Protein AF-M0IIN1-F1 (afdb_monomer_lite)

Sequence (81 aa):
MVNAVFVVATAVGLGCFVFGARLLKSGAAARRVARSDDPEFVLDPTREDPPDDDIDATDLERGFMLLVFGGLALVFAAISL

Foldseek 3Di:
DDDPLLVVLLVLLVVLLVVLVVLVVVLVVVVVVVQVPPPVCVVDVPDPDRPPSPRPVVSNVSSVVSNVSSVVSNVSSVVVD

pLDDT: mean 79.79, std 13.65, range [57.66, 96.31]

Secondary structure (DSSP, 8-state):
---HHHHHHHHHHHHHHHHHHHHHHHHHHHHHHHHHH-HHHHH-TT-SS-------HHHHHHHHHHHHHHHHHHHHHHHT-

Organism: NCBI:txid662479

Radius of gyration: 18.84 Å; chains: 1; bounding box: 46×16×50 Å

Structure (mmCIF, N/CA/C/O backbone):
data_AF-M0IIN1-F1
#
_entry.id   AF-M0IIN1-F1
#
loop_
_atom_site.group_PDB
_atom_site.id
_atom_site.type_symbol
_atom_site.label_atom_id
_atom_site.label_alt_id
_atom_site.label_comp_id
_atom_site.label_asym_id
_atom_site.label_entity_id
_atom_site.label_seq_id
_atom_site.pdbx_PDB_ins_code
_atom_site.Cartn_x
_atom_site.Cartn_y
_atom_site.Cartn_z
_atom_site.occupancy
_atom_site.B_iso_or_equiv
_atom_site.auth_seq_id
_atom_site.auth_comp_id
_atom_site.auth_asym_id
_atom_site.auth_atom_id
_atom_site.pdbx_PDB_model_num
ATOM 1 N N . MET A 1 1 ? -11.087 -0.931 22.979 1.00 66.69 1 MET A N 1
ATOM 2 C CA . MET A 1 1 ? -12.315 -1.706 22.635 1.00 66.69 1 MET A CA 1
ATOM 3 C C . MET A 1 1 ? -12.386 -1.699 21.124 1.00 66.69 1 MET A C 1
ATOM 5 O O . MET A 1 1 ? -12.345 -0.615 20.568 1.00 66.69 1 MET A O 1
ATOM 9 N N . VAL A 1 2 ? -12.451 -2.847 20.445 1.00 79.19 2 VAL A N 1
ATOM 10 C CA . VAL A 1 2 ? -12.432 -2.846 18.970 1.00 79.19 2 VAL A CA 1
ATOM 11 C C . VAL A 1 2 ? -13.711 -2.188 18.442 1.00 79.19 2 VAL A C 1
ATOM 13 O O . VAL A 1 2 ? -14.805 -2.702 18.669 1.00 79.19 2 VAL A O 1
ATOM 16 N N . ASN A 1 3 ? -13.576 -1.042 17.770 1.00 89.88 3 ASN A N 1
ATOM 17 C CA . ASN A 1 3 ? -14.685 -0.311 17.156 1.00 89.88 3 ASN A CA 1
ATOM 18 C C . ASN A 1 3 ? -14.686 -0.488 15.625 1.00 89.88 3 ASN A C 1
ATOM 20 O O . ASN A 1 3 ? -13.741 -1.010 15.031 1.00 89.88 3 ASN A O 1
ATOM 24 N N . ALA A 1 4 ? -15.764 -0.053 14.971 1.00 90.75 4 ALA A N 1
ATOM 25 C CA . ALA A 1 4 ? -15.900 -0.178 13.520 1.00 90.75 4 ALA A CA 1
ATOM 26 C C . ALA A 1 4 ? -14.817 0.602 12.751 1.00 90.75 4 ALA A C 1
ATOM 28 O O . ALA A 1 4 ? -14.361 0.143 11.706 1.00 90.75 4 ALA A O 1
ATOM 29 N N . VAL A 1 5 ? -14.377 1.747 13.286 1.00 89.56 5 VAL A N 1
ATOM 30 C CA . VAL A 1 5 ? -13.336 2.587 12.674 1.00 89.56 5 VAL A CA 1
ATOM 31 C C . VAL A 1 5 ? -12.020 1.819 12.593 1.00 89.56 5 VAL A C 1
ATOM 33 O O . VAL A 1 5 ? -11.433 1.746 11.519 1.00 89.56 5 VAL A O 1
ATOM 36 N N . PHE A 1 6 ? -11.617 1.162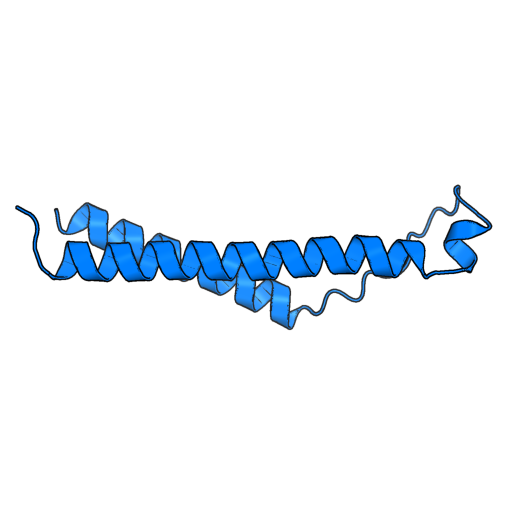 13.680 1.00 92.44 6 PHE A N 1
ATOM 37 C CA . PHE A 1 6 ? -10.419 0.332 13.746 1.00 92.44 6 PHE A CA 1
ATOM 38 C C . PHE A 1 6 ? -10.429 -0.770 12.684 1.00 92.44 6 PHE A C 1
ATOM 40 O O . PHE A 1 6 ? -9.450 -0.951 11.960 1.00 92.44 6 PHE A O 1
ATOM 47 N N . VAL A 1 7 ? -11.545 -1.498 12.567 1.00 93.56 7 VAL A N 1
ATOM 48 C CA . VAL A 1 7 ? -11.677 -2.621 11.627 1.00 93.56 7 VAL A CA 1
ATOM 49 C C . VAL A 1 7 ? -11.578 -2.136 10.181 1.00 93.56 7 VAL A C 1
ATOM 51 O O . VAL A 1 7 ? -10.800 -2.686 9.401 1.00 93.56 7 VAL A O 1
ATOM 54 N N . VAL A 1 8 ? -12.326 -1.087 9.828 1.00 94.12 8 VAL A N 1
ATOM 55 C CA . VAL A 1 8 ? -12.335 -0.540 8.463 1.00 94.12 8 VAL A CA 1
ATOM 56 C C . VAL A 1 8 ? -10.976 0.052 8.110 1.00 94.12 8 VAL A C 1
ATOM 58 O O . VAL A 1 8 ? -10.426 -0.265 7.058 1.00 94.12 8 VAL A O 1
ATOM 61 N N . ALA A 1 9 ? -10.400 0.862 8.997 1.00 92.56 9 ALA A N 1
ATOM 62 C CA . ALA A 1 9 ? -9.119 1.514 8.766 1.00 92.56 9 ALA A CA 1
ATOM 63 C C . ALA A 1 9 ? -7.977 0.493 8.620 1.00 92.56 9 ALA A C 1
ATOM 65 O O . ALA A 1 9 ? -7.121 0.642 7.749 1.00 92.56 9 ALA A O 1
ATOM 66 N N . THR A 1 10 ? -8.012 -0.600 9.389 1.00 93.94 10 THR A N 1
ATOM 67 C CA . THR A 1 10 ? -7.039 -1.695 9.273 1.00 93.94 10 THR A CA 1
ATOM 68 C C . THR A 1 10 ? -7.202 -2.466 7.963 1.00 93.94 10 THR A C 1
ATOM 70 O O . THR A 1 10 ? -6.214 -2.721 7.275 1.00 93.94 10 THR A O 1
ATOM 73 N N . ALA A 1 11 ? -8.435 -2.812 7.580 1.00 95.94 11 ALA A N 1
ATOM 74 C CA . ALA A 1 11 ? -8.709 -3.529 6.335 1.00 95.94 11 ALA A CA 1
ATOM 75 C C . ALA A 1 11 ? -8.304 -2.708 5.099 1.00 95.94 11 ALA A C 1
ATOM 77 O O . ALA A 1 11 ? -7.635 -3.225 4.203 1.00 95.94 11 ALA A O 1
ATOM 78 N N . VAL A 1 12 ? -8.659 -1.419 5.075 1.00 95.44 12 VAL A N 1
ATOM 79 C CA . VAL A 1 12 ? -8.282 -0.492 3.999 1.00 95.44 12 VAL A CA 1
ATOM 80 C C . VAL A 1 12 ? -6.771 -0.281 3.979 1.00 95.44 12 VAL A C 1
ATOM 82 O O . VAL A 1 12 ? -6.157 -0.418 2.923 1.00 95.44 12 VAL A O 1
ATOM 85 N N . GLY A 1 13 ? -6.159 -0.026 5.139 1.00 94.69 13 GLY A N 1
ATOM 86 C CA . GLY A 1 13 ? -4.718 0.179 5.262 1.00 94.69 13 GLY A CA 1
ATOM 87 C C . GLY A 1 13 ? -3.910 -0.993 4.715 1.00 94.69 13 GLY A C 1
ATOM 88 O O . GLY A 1 13 ? -3.061 -0.815 3.840 1.00 94.69 13 GLY A O 1
ATOM 89 N N . LEU A 1 14 ? -4.232 -2.211 5.159 1.00 95.25 14 LEU A N 1
ATOM 90 C CA . LEU A 1 14 ? -3.596 -3.433 4.664 1.00 95.25 14 LEU A CA 1
ATOM 91 C C . LEU A 1 14 ? -3.863 -3.663 3.174 1.00 95.25 14 LEU A C 1
ATOM 93 O O . LEU A 1 14 ? -2.944 -4.036 2.446 1.00 95.25 14 LEU A O 1
ATOM 97 N N . GLY A 1 15 ? -5.088 -3.411 2.705 1.00 94.94 15 GLY A N 1
ATOM 98 C CA . GLY A 1 15 ? -5.432 -3.506 1.288 1.00 94.94 15 GLY A CA 1
ATOM 99 C C . GLY A 1 15 ? -4.537 -2.612 0.431 1.00 94.94 15 GLY A C 1
ATOM 100 O O . GLY A 1 15 ? -3.879 -3.094 -0.491 1.00 94.94 15 GLY A O 1
ATOM 101 N N . CYS A 1 16 ? -4.439 -1.331 0.781 1.00 94.56 16 CYS A N 1
ATOM 102 C CA . CYS A 1 16 ? -3.582 -0.368 0.098 1.00 94.56 16 CYS A CA 1
ATOM 103 C C . CYS A 1 16 ? -2.106 -0.799 0.086 1.00 94.56 16 CYS A C 1
ATOM 105 O O . CYS A 1 16 ? -1.470 -0.735 -0.964 1.00 94.56 16 CYS A O 1
ATOM 107 N N . PHE A 1 17 ? -1.579 -1.326 1.197 1.00 89.94 17 PHE A N 1
ATOM 108 C CA . PHE A 1 17 ? -0.217 -1.870 1.238 1.00 89.94 17 PHE A CA 1
ATOM 109 C C . PHE A 1 17 ? -0.023 -3.065 0.299 1.00 89.94 17 PHE A C 1
ATOM 111 O O . PHE A 1 17 ? 0.969 -3.115 -0.426 1.00 89.94 17 PHE A O 1
ATOM 118 N N . VAL A 1 18 ? -0.963 -4.015 0.274 1.00 93.31 18 VAL A N 1
ATOM 119 C CA . VAL A 1 18 ? -0.881 -5.195 -0.603 1.00 93.31 18 VAL A CA 1
ATOM 120 C C . VAL A 1 18 ? -0.918 -4.787 -2.075 1.00 93.31 18 VAL A C 1
ATOM 122 O O . VAL A 1 18 ? -0.109 -5.278 -2.864 1.00 93.31 18 VAL A O 1
ATOM 125 N N . PHE A 1 19 ? -1.825 -3.888 -2.460 1.00 91.38 19 PHE A N 1
ATOM 126 C CA . PHE A 1 19 ? -1.930 -3.425 -3.845 1.00 91.38 19 PHE A CA 1
ATOM 127 C C . PHE A 1 19 ? -0.746 -2.542 -4.255 1.00 91.38 19 PHE A C 1
ATOM 129 O O . PHE A 1 19 ? -0.173 -2.769 -5.320 1.00 91.38 19 PHE A O 1
ATOM 136 N N . GLY A 1 20 ? -0.314 -1.615 -3.394 1.00 87.75 20 GLY A N 1
ATOM 137 C CA . GLY A 1 20 ? 0.865 -0.780 -3.634 1.00 87.75 20 GLY A CA 1
ATOM 138 C C . GLY A 1 20 ? 2.138 -1.615 -3.787 1.00 87.75 20 GLY A C 1
ATOM 139 O O . GLY A 1 20 ? 2.870 -1.461 -4.762 1.00 87.75 20 GLY A O 1
ATOM 140 N N . ALA A 1 21 ? 2.360 -2.590 -2.898 1.00 87.06 21 ALA A N 1
ATOM 141 C CA . ALA A 1 21 ? 3.498 -3.503 -2.994 1.00 87.06 21 ALA A CA 1
ATOM 142 C C . ALA A 1 21 ? 3.456 -4.370 -4.261 1.00 87.06 21 ALA A C 1
ATOM 144 O O . ALA A 1 21 ? 4.501 -4.643 -4.854 1.00 87.06 21 ALA A O 1
ATOM 145 N N . ARG A 1 22 ? 2.265 -4.800 -4.703 1.00 86.44 22 ARG A N 1
ATOM 146 C CA . ARG A 1 22 ? 2.110 -5.550 -5.959 1.00 86.44 22 ARG A CA 1
ATOM 147 C C . ARG A 1 22 ? 2.475 -4.709 -7.179 1.00 86.44 22 ARG A C 1
ATOM 149 O O . ARG A 1 22 ? 3.223 -5.218 -8.005 1.00 86.44 22 ARG A O 1
ATOM 156 N N . LEU A 1 23 ? 2.019 -3.458 -7.255 1.00 85.44 23 LEU A N 1
ATOM 157 C CA . LEU A 1 23 ? 2.351 -2.538 -8.354 1.00 85.44 23 LEU A CA 1
ATOM 158 C C . LEU A 1 23 ? 3.852 -2.232 -8.415 1.00 85.44 23 LEU A C 1
ATOM 160 O O . LEU A 1 23 ? 4.478 -2.300 -9.470 1.00 85.44 23 LEU A O 1
ATOM 164 N N . LEU A 1 24 ? 4.469 -1.982 -7.260 1.00 83.62 24 LEU A N 1
ATOM 165 C CA . LEU A 1 24 ? 5.911 -1.743 -7.196 1.00 83.62 24 LEU A CA 1
ATOM 166 C C . LEU A 1 24 ? 6.711 -2.995 -7.580 1.00 83.62 24 LEU A C 1
ATOM 168 O O . LEU A 1 24 ? 7.731 -2.902 -8.267 1.00 83.62 24 LEU A O 1
ATOM 172 N N . LYS A 1 25 ? 6.237 -4.181 -7.180 1.00 82.94 25 LYS A N 1
ATOM 173 C CA . LYS A 1 25 ? 6.856 -5.458 -7.550 1.00 82.94 25 LYS A CA 1
ATOM 174 C C . LYS A 1 25 ? 6.713 -5.758 -9.042 1.00 82.94 25 LYS A C 1
ATOM 176 O O . LYS A 1 25 ? 7.680 -6.243 -9.626 1.00 82.94 25 LYS A O 1
ATOM 181 N N . SER A 1 26 ? 5.563 -5.482 -9.661 1.00 74.81 26 SER A N 1
ATOM 182 C CA . SER A 1 26 ? 5.395 -5.6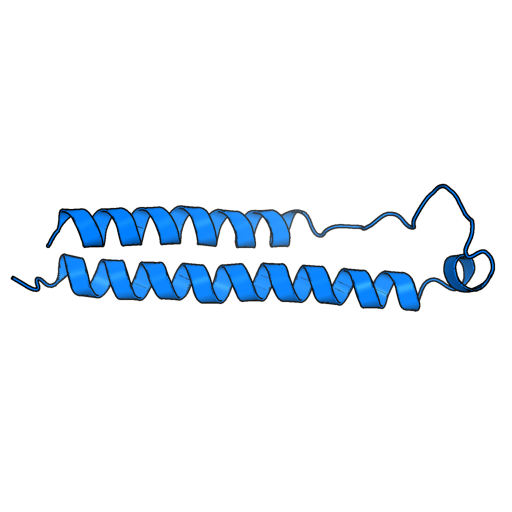48 -11.110 1.00 74.81 26 SER A CA 1
ATOM 183 C C . SER A 1 26 ? 6.295 -4.689 -11.883 1.00 74.81 26 SER A C 1
ATOM 185 O O . SER A 1 26 ? 6.981 -5.140 -12.793 1.00 74.81 26 SER A O 1
ATOM 187 N N . GLY A 1 27 ? 6.414 -3.427 -11.458 1.00 70.94 27 GLY A N 1
ATOM 188 C CA . GLY A 1 27 ? 7.361 -2.483 -12.064 1.00 70.94 27 GLY A CA 1
ATOM 189 C C . GLY A 1 27 ? 8.829 -2.900 -11.888 1.00 70.94 27 GLY A C 1
ATOM 190 O O . GLY A 1 27 ? 9.652 -2.744 -12.786 1.00 70.94 27 GLY A O 1
ATOM 191 N N . ALA A 1 28 ? 9.193 -3.490 -10.744 1.00 70.25 28 ALA A N 1
ATOM 192 C CA . ALA A 1 28 ? 10.528 -4.064 -10.547 1.00 70.25 28 ALA A CA 1
ATOM 193 C C . ALA A 1 28 ? 10.786 -5.306 -11.421 1.00 70.25 28 ALA A C 1
ATOM 195 O O . ALA A 1 28 ? 11.914 -5.520 -11.858 1.00 70.25 28 ALA A O 1
ATOM 196 N N . ALA A 1 29 ? 9.763 -6.127 -11.675 1.00 71.00 29 ALA A N 1
ATOM 197 C CA . ALA A 1 29 ? 9.865 -7.280 -12.566 1.00 71.00 29 ALA A CA 1
ATOM 198 C C . ALA A 1 29 ? 9.966 -6.853 -14.039 1.00 71.00 29 ALA A C 1
ATOM 200 O O . ALA A 1 29 ? 10.824 -7.372 -14.748 1.00 71.00 29 ALA A O 1
ATOM 201 N N . ALA A 1 30 ? 9.166 -5.871 -14.464 1.00 66.06 30 ALA A N 1
ATOM 202 C CA . ALA A 1 30 ? 9.209 -5.304 -15.810 1.00 66.06 30 ALA A CA 1
ATOM 203 C C . ALA A 1 30 ? 10.604 -4.758 -16.153 1.00 66.06 30 ALA A C 1
ATOM 205 O O . ALA A 1 30 ? 11.134 -5.086 -17.207 1.00 66.06 30 ALA A O 1
ATOM 206 N N . ARG A 1 31 ? 11.262 -4.060 -15.214 1.00 66.06 31 ARG A N 1
ATOM 207 C CA . ARG A 1 31 ? 12.655 -3.590 -15.371 1.00 66.06 31 ARG A CA 1
ATOM 208 C C . ARG A 1 31 ? 13.662 -4.704 -15.654 1.00 66.06 31 ARG A C 1
ATOM 210 O O . ARG A 1 31 ? 14.579 -4.530 -16.446 1.00 66.06 31 ARG A O 1
ATOM 217 N N . ARG A 1 32 ? 13.509 -5.867 -15.013 1.00 64.38 32 ARG A N 1
ATOM 218 C CA . ARG A 1 32 ? 14.406 -7.012 -15.254 1.00 64.38 32 ARG A CA 1
ATOM 219 C C . ARG A 1 32 ? 14.197 -7.617 -16.639 1.00 64.38 32 ARG A C 1
ATOM 221 O O . ARG A 1 32 ? 15.165 -8.073 -17.232 1.00 64.38 32 ARG A O 1
ATOM 228 N N . VAL A 1 33 ? 12.953 -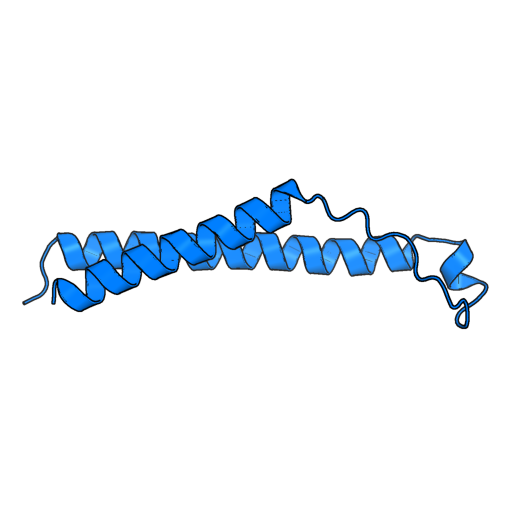7.635 -17.117 1.00 64.31 33 VAL A N 1
ATOM 229 C CA . VAL A 1 33 ? 12.600 -8.155 -18.444 1.00 64.31 33 VAL A CA 1
ATOM 230 C C . VAL A 1 33 ? 13.062 -7.192 -19.534 1.00 64.31 33 VAL A C 1
ATOM 232 O O . VAL A 1 33 ? 13.800 -7.615 -20.411 1.00 64.31 33 VAL A O 1
ATOM 235 N N . ALA A 1 34 ? 12.751 -5.897 -19.418 1.00 64.00 34 ALA A N 1
ATOM 236 C CA . ALA A 1 34 ? 13.183 -4.875 -20.375 1.00 64.00 34 ALA A CA 1
ATOM 237 C C . ALA A 1 34 ? 14.711 -4.864 -20.561 1.00 64.00 34 ALA A C 1
ATOM 239 O O . ALA A 1 34 ? 15.199 -4.839 -21.684 1.00 64.00 34 ALA A O 1
ATOM 240 N N . ARG A 1 35 ? 15.474 -5.007 -19.469 1.00 62.50 35 ARG A N 1
ATOM 241 C CA . ARG A 1 35 ? 16.940 -5.129 -19.519 1.00 62.50 35 ARG A CA 1
ATOM 242 C C . ARG A 1 35 ? 17.437 -6.416 -20.190 1.00 62.50 35 ARG A C 1
ATOM 244 O O . ARG A 1 35 ? 18.551 -6.445 -20.698 1.00 62.50 35 ARG A O 1
ATOM 251 N N . SER A 1 36 ? 16.660 -7.496 -20.127 1.00 62.69 36 SER A N 1
ATOM 252 C CA . SER A 1 36 ? 17.004 -8.780 -20.748 1.00 62.69 36 SER A CA 1
ATOM 253 C C . SER A 1 36 ? 16.670 -8.820 -22.239 1.00 62.69 36 SER A C 1
ATOM 255 O O . SER A 1 36 ? 17.317 -9.570 -22.965 1.00 62.69 36 SER A O 1
ATOM 257 N N . ASP A 1 37 ? 15.654 -8.071 -22.669 1.00 64.12 37 ASP A N 1
ATOM 258 C CA . ASP A 1 37 ? 15.200 -8.022 -24.063 1.00 64.12 37 ASP A CA 1
ATOM 259 C C . ASP A 1 37 ? 15.959 -6.979 -24.898 1.00 64.12 37 ASP A C 1
ATOM 261 O O . ASP A 1 37 ? 15.821 -6.977 -26.120 1.00 64.12 37 ASP A O 1
ATOM 265 N N . ASP A 1 38 ? 16.775 -6.122 -24.272 1.00 62.34 38 ASP A N 1
ATOM 266 C CA . ASP A 1 38 ? 17.635 -5.167 -24.969 1.00 62.34 38 ASP A CA 1
ATOM 267 C C . ASP A 1 38 ? 18.845 -5.884 -25.615 1.00 62.34 38 ASP A C 1
ATOM 269 O O . ASP A 1 38 ? 19.767 -6.320 -24.911 1.00 62.34 38 ASP A O 1
ATOM 273 N N . PRO A 1 39 ? 18.872 -6.029 -26.957 1.00 60.25 39 PRO A N 1
ATOM 274 C CA . PRO A 1 39 ? 19.918 -6.770 -27.653 1.00 60.25 39 PRO A CA 1
ATOM 275 C C . PRO A 1 39 ? 21.287 -6.090 -27.558 1.00 60.25 39 PRO A C 1
ATOM 277 O O . PRO A 1 39 ? 22.307 -6.763 -27.697 1.00 60.25 39 PRO A O 1
ATOM 280 N N . GLU A 1 40 ? 21.332 -4.778 -27.319 1.00 60.12 40 GLU A N 1
ATOM 281 C CA . GLU A 1 40 ? 22.575 -4.011 -27.249 1.00 60.12 40 GLU A CA 1
ATOM 282 C C . GLU A 1 40 ? 23.259 -4.196 -25.882 1.00 60.12 40 GLU A C 1
ATOM 284 O O . GLU A 1 40 ? 24.477 -4.373 -25.813 1.00 60.12 40 GLU A O 1
ATOM 289 N N . PHE A 1 41 ? 22.474 -4.303 -24.801 1.00 60.62 41 PHE A N 1
ATOM 290 C CA . PHE A 1 41 ? 22.956 -4.623 -23.448 1.00 60.62 41 PHE A CA 1
ATOM 291 C C . PHE A 1 41 ? 23.524 -6.050 -23.331 1.00 60.62 41 PHE A C 1
ATOM 293 O O . PHE A 1 41 ? 24.461 -6.298 -22.571 1.00 60.62 41 PHE A O 1
ATOM 300 N N . VAL A 1 42 ? 22.989 -7.003 -24.103 1.00 62.66 42 VAL A N 1
ATOM 301 C CA . VAL A 1 42 ? 23.511 -8.383 -24.173 1.00 62.66 42 VAL A CA 1
ATOM 302 C C . VAL A 1 42 ? 24.895 -8.439 -24.841 1.00 62.66 42 VAL A C 1
ATOM 304 O O . VAL A 1 42 ? 25.676 -9.349 -24.556 1.00 62.66 42 VAL A O 1
ATOM 307 N N . LEU A 1 43 ? 25.210 -7.478 -25.718 1.00 65.00 43 LEU A N 1
ATOM 308 C CA . LEU A 1 43 ? 26.437 -7.455 -26.520 1.00 65.00 43 LEU A CA 1
ATOM 309 C C . LEU A 1 43 ? 27.586 -6.665 -25.873 1.00 65.00 43 LEU A C 1
ATOM 311 O O . LEU A 1 43 ? 28.743 -7.022 -26.098 1.00 65.00 43 LEU A O 1
ATOM 315 N N . ASP A 1 44 ? 27.296 -5.653 -25.049 1.00 66.50 44 ASP A N 1
ATOM 316 C CA . ASP A 1 44 ? 28.299 -4.915 -24.265 1.00 66.50 44 ASP A CA 1
ATOM 317 C C . ASP A 1 44 ? 27.906 -4.831 -22.773 1.00 66.50 44 ASP A C 1
ATOM 319 O O . ASP A 1 44 ? 27.241 -3.884 -22.344 1.00 66.50 44 ASP A O 1
ATOM 323 N N . PRO A 1 45 ? 28.350 -5.798 -21.943 1.00 64.44 45 PRO A N 1
ATOM 324 C CA . PRO A 1 45 ? 28.032 -5.830 -20.517 1.00 64.44 45 PRO A CA 1
ATOM 325 C C . PRO A 1 45 ? 28.703 -4.714 -19.700 1.00 64.44 45 PRO A C 1
ATOM 327 O O . PRO A 1 45 ? 28.404 -4.573 -18.513 1.00 64.44 45 PRO A O 1
ATOM 330 N N . THR A 1 46 ? 29.643 -3.970 -20.292 1.00 68.88 46 THR A N 1
ATOM 331 C CA . THR A 1 46 ? 30.440 -2.928 -19.623 1.00 68.88 46 THR A CA 1
ATOM 332 C C . THR A 1 46 ? 30.010 -1.508 -19.966 1.00 68.88 46 THR A C 1
ATOM 334 O O . THR A 1 46 ? 30.604 -0.560 -19.452 1.00 68.88 46 THR A O 1
ATOM 337 N N . ARG A 1 47 ? 28.971 -1.352 -20.791 1.00 63.69 47 ARG A N 1
ATOM 338 C CA . ARG A 1 47 ? 28.401 -0.056 -21.160 1.00 63.69 47 ARG A CA 1
ATOM 339 C C . ARG A 1 47 ? 28.052 0.779 -19.915 1.00 63.69 47 ARG A C 1
ATOM 341 O O . ARG A 1 47 ? 27.316 0.324 -19.039 1.00 63.69 47 ARG A O 1
ATOM 348 N N . GLU A 1 48 ? 28.573 2.008 -19.867 1.00 60.94 48 GLU A N 1
ATOM 349 C CA . GLU A 1 48 ? 28.405 2.953 -18.747 1.00 60.94 48 GLU A CA 1
ATOM 350 C C . GLU A 1 48 ? 26.985 3.526 -18.631 1.00 60.94 48 GLU A C 1
AT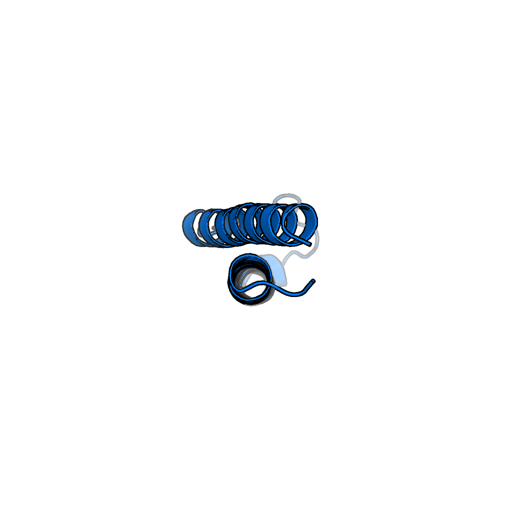OM 352 O O . GLU A 1 48 ? 26.545 3.809 -17.517 1.00 60.94 48 GLU A O 1
ATOM 357 N N . ASP A 1 49 ? 26.253 3.630 -19.743 1.00 58.62 49 ASP A N 1
ATOM 358 C CA . ASP A 1 49 ? 24.860 4.082 -19.757 1.00 58.62 49 ASP A CA 1
ATOM 359 C C . ASP A 1 49 ? 23.912 2.873 -19.737 1.00 58.62 49 ASP A C 1
ATOM 361 O O . ASP A 1 49 ? 23.696 2.255 -20.788 1.00 58.62 49 ASP A O 1
ATOM 365 N N . PRO A 1 50 ? 23.346 2.482 -18.578 1.00 57.66 50 PRO A N 1
ATOM 366 C CA . PRO A 1 50 ? 22.295 1.475 -18.554 1.00 57.66 50 PRO A CA 1
ATOM 367 C C . PRO A 1 50 ? 21.128 1.919 -19.452 1.00 57.66 50 PRO A C 1
ATOM 369 O O . PRO A 1 50 ? 20.916 3.122 -19.604 1.00 57.66 50 PRO A O 1
ATOM 372 N N . PRO A 1 51 ? 20.381 0.975 -20.052 1.00 60.66 51 PRO A N 1
ATOM 373 C CA . PRO A 1 51 ? 19.208 1.318 -20.850 1.00 60.66 51 PRO A CA 1
ATOM 374 C C . PRO A 1 51 ? 18.271 2.227 -20.052 1.00 60.66 51 PRO A C 1
ATOM 376 O O . PRO A 1 51 ? 18.117 2.024 -18.843 1.00 60.66 51 PRO A O 1
ATOM 379 N N . ASP A 1 52 ? 17.685 3.224 -20.723 1.00 61.62 52 ASP A N 1
ATOM 380 C CA . ASP A 1 52 ? 16.693 4.109 -20.116 1.00 61.62 52 ASP A CA 1
ATOM 381 C C . ASP A 1 52 ? 15.558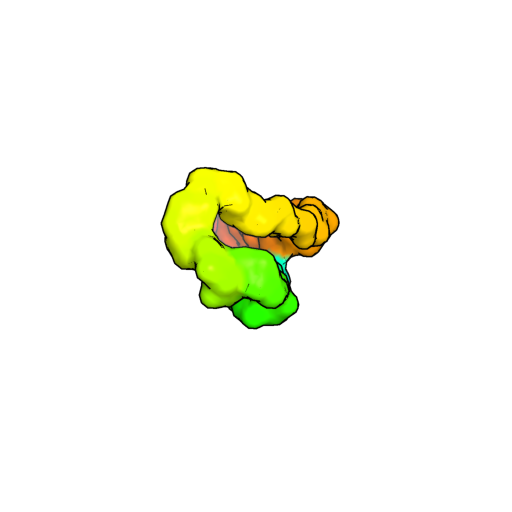 3.236 -19.574 1.00 61.62 52 ASP A C 1
ATOM 383 O O . ASP A 1 52 ? 14.793 2.617 -20.318 1.00 61.62 52 ASP A O 1
ATOM 387 N N . ASP A 1 53 ? 15.477 3.144 -18.247 1.00 59.56 53 ASP A N 1
ATOM 388 C CA . ASP A 1 53 ? 14.304 2.603 -17.590 1.00 59.56 53 ASP A CA 1
ATOM 389 C C . ASP A 1 53 ? 13.188 3.622 -17.863 1.00 59.56 53 ASP A C 1
ATOM 391 O O . ASP A 1 53 ? 13.041 4.589 -17.110 1.00 59.56 53 ASP A O 1
ATOM 395 N N . ASP A 1 54 ? 12.404 3.418 -18.927 1.00 58.50 54 ASP A N 1
ATOM 396 C CA . ASP A 1 54 ? 11.084 4.032 -19.097 1.00 58.50 54 ASP A CA 1
ATOM 397 C C . ASP A 1 54 ? 10.211 3.534 -17.936 1.00 58.50 54 ASP A C 1
ATOM 399 O O . ASP A 1 54 ? 9.397 2.612 -18.040 1.00 58.50 54 ASP A O 1
ATOM 403 N N . ILE A 1 55 ? 10.451 4.086 -16.748 1.00 60.59 55 ILE A N 1
ATOM 404 C CA . ILE A 1 55 ? 9.576 3.916 -15.611 1.00 60.59 55 ILE A CA 1
ATOM 405 C C . ILE A 1 55 ? 8.267 4.523 -16.076 1.00 60.59 55 ILE A C 1
ATOM 407 O O . ILE A 1 55 ? 8.199 5.729 -16.320 1.00 60.59 55 ILE A O 1
ATOM 411 N N . ASP A 1 56 ? 7.222 3.704 -16.153 1.00 70.19 56 ASP A N 1
ATOM 412 C CA . ASP A 1 56 ? 5.871 4.231 -16.208 1.00 70.19 56 ASP A CA 1
ATOM 413 C C . ASP A 1 56 ? 5.645 4.975 -14.883 1.00 70.19 56 ASP A C 1
ATOM 415 O O . ASP A 1 56 ? 5.304 4.389 -13.849 1.00 70.19 56 ASP A O 1
ATOM 419 N N . ALA A 1 57 ? 5.990 6.268 -14.880 1.00 71.81 57 ALA A N 1
ATOM 420 C CA . ALA A 1 57 ? 6.016 7.128 -13.701 1.00 71.81 57 ALA A CA 1
ATOM 421 C C . ALA A 1 57 ? 4.661 7.089 -12.988 1.00 71.81 57 ALA A C 1
ATOM 423 O O . ALA A 1 57 ? 4.596 7.133 -11.760 1.00 71.81 57 ALA A O 1
ATOM 424 N N . THR A 1 58 ? 3.603 6.877 -13.769 1.00 80.19 58 THR A N 1
ATOM 425 C CA . THR A 1 58 ? 2.229 6.651 -13.343 1.00 80.19 58 THR A CA 1
ATOM 426 C C . THR A 1 58 ? 2.089 5.480 -12.368 1.00 80.19 58 THR A C 1
ATOM 428 O O . THR A 1 58 ? 1.409 5.605 -11.350 1.00 80.19 58 THR A O 1
ATOM 431 N N . ASP A 1 59 ? 2.718 4.336 -12.642 1.00 82.12 59 ASP A N 1
ATOM 432 C CA . ASP A 1 59 ? 2.600 3.134 -11.810 1.00 82.12 59 ASP A CA 1
ATOM 433 C C . ASP A 1 59 ? 3.411 3.254 -10.520 1.00 82.12 59 ASP A C 1
ATOM 435 O O . ASP A 1 59 ? 2.959 2.817 -9.454 1.00 82.12 59 ASP A O 1
ATOM 439 N N . LEU A 1 60 ? 4.581 3.897 -10.591 1.00 83.38 60 LEU A N 1
ATOM 440 C CA . LEU A 1 60 ? 5.377 4.223 -9.409 1.00 83.38 60 LEU A CA 1
ATOM 441 C C . LEU A 1 60 ? 4.623 5.199 -8.497 1.00 83.38 60 LEU A C 1
ATOM 443 O O . LEU 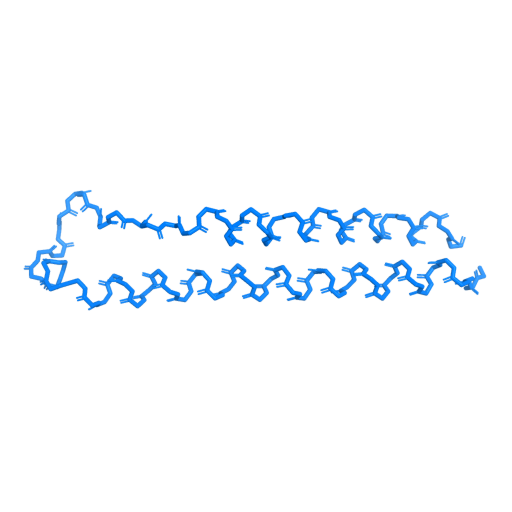A 1 60 ? 4.522 4.958 -7.293 1.00 83.38 60 LEU A O 1
ATOM 447 N N . GLU A 1 61 ? 4.062 6.264 -9.070 1.00 87.69 61 GLU A N 1
ATOM 448 C CA . GLU A 1 61 ? 3.270 7.261 -8.352 1.00 87.69 61 GLU A CA 1
ATOM 449 C C . GLU A 1 61 ? 2.038 6.621 -7.703 1.00 87.69 61 GLU A C 1
ATOM 451 O O . GLU A 1 61 ? 1.802 6.805 -6.508 1.00 87.69 61 GLU A O 1
ATOM 456 N N . ARG A 1 62 ? 1.298 5.783 -8.440 1.00 88.50 62 ARG A N 1
ATOM 457 C CA . ARG A 1 62 ? 0.144 5.037 -7.911 1.00 88.50 62 ARG A CA 1
ATOM 458 C C . ARG A 1 62 ? 0.534 4.084 -6.788 1.00 88.50 62 ARG A C 1
ATOM 460 O O . ARG A 1 62 ? -0.135 4.050 -5.754 1.00 88.50 62 ARG A O 1
ATOM 467 N N . GLY A 1 63 ? 1.612 3.321 -6.969 1.00 88.81 63 GLY A N 1
ATOM 468 C CA . GLY A 1 63 ? 2.140 2.420 -5.947 1.00 88.81 63 GLY A CA 1
ATOM 469 C C . GLY A 1 63 ? 2.530 3.171 -4.673 1.00 88.81 63 GLY A C 1
ATOM 470 O O . GLY A 1 63 ? 2.161 2.755 -3.574 1.00 88.81 63 GLY A O 1
ATOM 471 N N . PHE A 1 64 ? 3.207 4.312 -4.818 1.00 89.38 64 PHE A N 1
ATOM 472 C CA . PHE A 1 64 ? 3.592 5.180 -3.708 1.00 89.38 64 PHE A CA 1
ATOM 473 C C . PHE A 1 64 ? 2.381 5.808 -3.007 1.00 89.38 64 PHE A C 1
ATOM 475 O O . PHE A 1 64 ? 2.283 5.737 -1.781 1.00 89.38 64 PHE A O 1
ATOM 482 N N . MET A 1 65 ? 1.420 6.356 -3.757 1.00 94.00 65 MET A N 1
ATOM 483 C CA . MET A 1 65 ? 0.190 6.918 -3.193 1.00 94.00 65 MET A CA 1
ATOM 484 C C . MET A 1 65 ? -0.573 5.882 -2.366 1.00 94.00 65 MET A C 1
ATOM 486 O O . MET A 1 65 ? -1.004 6.185 -1.254 1.00 94.00 65 MET A O 1
ATOM 490 N N . LEU A 1 66 ? -0.694 4.642 -2.853 1.00 92.75 66 LEU A N 1
ATOM 491 C CA . LEU A 1 66 ? -1.328 3.562 -2.096 1.00 92.75 66 LEU A CA 1
ATOM 492 C C . LEU A 1 66 ? -0.601 3.278 -0.776 1.00 92.75 66 LEU A C 1
ATOM 494 O O . LEU A 1 66 ? -1.260 3.101 0.244 1.00 92.75 66 LEU A O 1
ATOM 498 N N . LEU A 1 67 ? 0.733 3.287 -0.752 1.00 91.81 67 LEU A N 1
ATOM 499 C CA . LEU A 1 67 ? 1.485 3.123 0.497 1.00 91.81 67 LEU A CA 1
ATOM 500 C C . LEU A 1 67 ? 1.223 4.269 1.481 1.00 91.81 67 LEU A C 1
ATOM 502 O O . LEU A 1 67 ? 1.001 4.015 2.664 1.00 91.81 67 LEU A O 1
ATOM 506 N N . VAL A 1 68 ? 1.204 5.517 1.002 1.00 95.56 68 VAL A N 1
ATOM 507 C CA . VAL A 1 68 ? 0.938 6.696 1.842 1.00 95.56 68 VAL A CA 1
ATOM 508 C C . VAL A 1 68 ? -0.471 6.639 2.430 1.00 95.56 68 VAL A C 1
ATOM 510 O O . VAL A 1 68 ? -0.632 6.727 3.648 1.00 95.56 68 VAL A O 1
ATOM 513 N N . PHE A 1 69 ? -1.495 6.432 1.598 1.00 95.00 69 PHE A N 1
ATOM 514 C CA . PHE A 1 69 ? -2.878 6.331 2.069 1.00 95.00 69 PHE A CA 1
ATOM 515 C C . PHE A 1 69 ? -3.089 5.122 2.984 1.00 95.00 69 PHE A C 1
ATOM 517 O O . PHE A 1 69 ? -3.780 5.234 3.997 1.00 95.00 69 PHE A O 1
ATOM 524 N N . GLY A 1 70 ? -2.450 3.990 2.678 1.00 94.81 70 GLY A N 1
ATOM 525 C CA . GLY A 1 70 ? -2.475 2.807 3.530 1.00 94.81 70 GLY A CA 1
ATOM 526 C C . GLY A 1 70 ? -1.860 3.070 4.904 1.00 94.81 70 GLY A C 1
ATOM 527 O O . GLY A 1 70 ? -2.449 2.714 5.923 1.00 94.81 70 GLY A O 1
ATOM 528 N N . GLY A 1 71 ? -0.716 3.758 4.944 1.00 94.44 71 GLY A N 1
ATOM 529 C CA . GLY A 1 71 ? -0.061 4.182 6.181 1.00 94.44 71 GLY A CA 1
ATOM 530 C C . GLY A 1 71 ? -0.941 5.110 7.013 1.00 94.44 71 GLY A C 1
ATOM 531 O O . GLY A 1 71 ? -1.125 4.871 8.205 1.00 94.44 71 GLY A O 1
ATOM 532 N N . LEU A 1 72 ? -1.556 6.113 6.383 1.00 96.31 72 LEU A N 1
ATOM 533 C CA . LEU A 1 72 ? -2.494 7.015 7.055 1.00 96.31 72 LEU A CA 1
ATOM 534 C C . LEU A 1 72 ? -3.695 6.260 7.639 1.00 96.31 72 LEU A C 1
ATOM 536 O O . LEU A 1 72 ? -4.068 6.506 8.784 1.00 96.31 72 LEU A O 1
ATOM 540 N N . ALA A 1 73 ? -4.267 5.304 6.903 1.00 94.50 73 ALA A N 1
ATOM 541 C CA . ALA A 1 73 ? -5.363 4.480 7.407 1.00 94.50 73 ALA A CA 1
ATOM 542 C C . ALA A 1 73 ? -4.939 3.645 8.631 1.00 94.50 73 ALA A C 1
ATOM 544 O O . ALA A 1 73 ? -5.667 3.589 9.619 1.00 94.50 73 ALA A O 1
ATOM 545 N N . LEU A 1 74 ? -3.735 3.063 8.630 1.00 92.94 74 LEU A N 1
ATOM 546 C CA . LEU A 1 74 ? -3.218 2.336 9.796 1.00 92.94 74 LEU A CA 1
ATOM 547 C C . LEU A 1 74 ? -2.957 3.252 11.000 1.00 92.94 74 LEU A C 1
ATOM 549 O O . LEU A 1 74 ? -3.211 2.848 12.133 1.00 92.94 74 LEU A O 1
ATOM 553 N N . VAL A 1 75 ? -2.513 4.492 10.774 1.00 94.44 75 VAL A N 1
ATOM 554 C CA . VAL A 1 75 ? -2.394 5.501 11.840 1.00 94.44 75 VAL A CA 1
ATOM 555 C C . VAL A 1 75 ? -3.766 5.809 12.442 1.00 94.44 75 VAL A C 1
ATOM 557 O O . VAL A 1 75 ? -3.910 5.803 13.663 1.00 94.44 75 VAL A O 1
ATOM 560 N N . PHE A 1 76 ? -4.794 6.001 11.610 1.00 92.00 76 PHE A N 1
ATOM 561 C CA . PHE A 1 76 ? -6.170 6.166 12.088 1.00 92.00 76 PHE A CA 1
ATOM 562 C C . PHE A 1 76 ? -6.649 4.960 12.897 1.00 92.00 76 PHE A C 1
ATOM 564 O O . PHE A 1 76 ? -7.248 5.143 13.956 1.00 92.00 76 PHE A O 1
ATOM 571 N N . ALA A 1 77 ? -6.352 3.739 12.442 1.00 90.94 77 ALA A N 1
ATOM 572 C CA . ALA A 1 77 ? -6.670 2.531 13.193 1.00 90.94 77 ALA A CA 1
ATOM 573 C C . ALA A 1 77 ? -6.002 2.558 14.576 1.00 90.94 77 ALA A C 1
ATOM 575 O O . ALA A 1 77 ? -6.691 2.411 15.583 1.00 90.94 77 ALA A O 1
ATOM 576 N N . ALA A 1 78 ? -4.697 2.834 14.639 1.00 91.31 78 ALA A N 1
ATOM 577 C CA . ALA A 1 78 ? -3.932 2.867 15.884 1.00 91.31 78 ALA A CA 1
ATOM 578 C C . ALA A 1 78 ? -4.460 3.900 16.894 1.00 91.31 78 ALA A C 1
ATOM 580 O O . ALA A 1 78 ? -4.519 3.610 18.085 1.00 91.31 78 ALA A O 1
ATOM 581 N N . ILE A 1 79 ? -4.874 5.082 16.426 1.00 92.94 79 ILE A N 1
ATOM 582 C CA . ILE A 1 79 ? -5.432 6.138 17.287 1.00 92.94 79 ILE A CA 1
ATOM 583 C C . ILE A 1 79 ? -6.868 5.801 17.731 1.00 92.94 79 ILE A C 1
ATOM 585 O O . ILE A 1 79 ? -7.320 6.271 18.771 1.00 92.94 79 ILE A O 1
ATOM 589 N N . SER A 1 80 ? -7.594 4.979 16.966 1.00 87.62 80 SER A N 1
ATOM 590 C CA . SER A 1 80 ? -8.992 4.615 17.248 1.00 87.62 80 SER A CA 1
ATOM 591 C C . SER A 1 80 ? -9.189 3.459 18.245 1.00 87.62 80 SER A C 1
ATOM 593 O O . SER A 1 80 ? -10.333 3.037 18.435 1.00 87.62 80 SER A O 1
ATOM 595 N N . LEU A 1 81 ? -8.107 2.919 18.821 1.00 74.50 81 LEU A N 1
ATOM 596 C CA . LEU A 1 81 ? -8.079 1.701 19.650 1.00 74.50 81 LEU A CA 1
ATOM 597 C C . LEU A 1 81 ? -8.683 1.872 21.064 1.00 74.50 81 LEU A C 1
ATOM 599 O O . LEU A 1 81 ? -8.393 2.902 21.706 1.00 74.50 81 LEU A O 1
#